Protein AF-A0A7J4TFA7-F1 (afdb_monomer_lite)

pLDDT: mean 87.46, std 11.94, range [43.06, 97.81]

Radius of gyration: 15.33 Å; chains: 1; bounding box: 40×27×40 Å

Sequence (116 aa):
MVLRQLTKEESKVRIKELVDEYTTKIKDREHSLDERNTERFIERILQILNWDIDNFDQVLRRDSVKVEDRTKIPDYVLYINGEKKVVVEAKAFSESLDNPKYIKQALEYGYYKQVR

Structure (mmCIF, N/CA/C/O backbone):
data_AF-A0A7J4TFA7-F1
#
_entry.id   AF-A0A7J4TFA7-F1
#
loop_
_atom_site.group_PDB
_atom_site.id
_atom_site.type_symbol
_atom_site.label_atom_id
_atom_site.label_alt_id
_atom_site.label_comp_id
_atom_site.label_asym_id
_atom_site.label_entity_id
_atom_site.label_seq_id
_atom_site.pdbx_PDB_ins_code
_atom_site.Cartn_x
_atom_site.Cartn_y
_atom_site.Cartn_z
_atom_site.occupancy
_atom_site.B_iso_or_equiv
_atom_site.auth_seq_id
_atom_site.auth_comp_id
_atom_site.auth_asym_id
_atom_site.auth_atom_id
_atom_site.pdbx_PDB_model_num
ATOM 1 N N . MET A 1 1 ?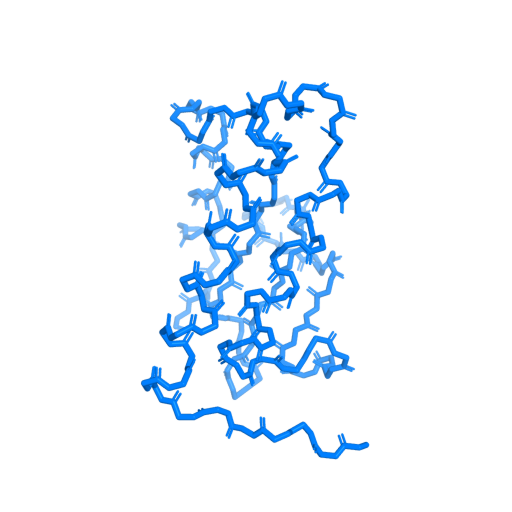 -14.169 -15.913 -8.323 1.00 43.06 1 MET A N 1
ATOM 2 C CA . MET A 1 1 ? -15.222 -15.170 -7.594 1.00 43.06 1 MET A CA 1
ATOM 3 C C . MET A 1 1 ? -15.144 -13.739 -8.091 1.00 43.06 1 MET A C 1
ATOM 5 O O . MET A 1 1 ? -14.061 -13.183 -8.023 1.00 43.06 1 MET A O 1
ATOM 9 N N . VAL A 1 2 ? -16.197 -13.176 -8.688 1.00 50.88 2 VAL A N 1
ATOM 10 C CA . VAL A 1 2 ? -16.140 -11.781 -9.160 1.00 50.88 2 VAL A CA 1
ATOM 11 C C . VAL A 1 2 ? -16.222 -10.883 -7.928 1.00 50.88 2 VAL A C 1
ATOM 13 O O . VAL A 1 2 ? -17.245 -10.885 -7.242 1.00 50.88 2 VAL A O 1
ATOM 16 N N . LEU A 1 3 ? -15.136 -10.180 -7.601 1.00 60.47 3 LEU A N 1
ATOM 17 C CA . LEU A 1 3 ? -15.141 -9.179 -6.536 1.00 60.47 3 LEU A CA 1
ATOM 18 C C . LEU A 1 3 ? -16.173 -8.104 -6.891 1.00 60.47 3 LEU A C 1
ATOM 20 O O . LEU A 1 3 ? -16.156 -7.551 -7.993 1.00 60.47 3 LEU A O 1
ATOM 24 N N . ARG A 1 4 ? -17.104 -7.828 -5.970 1.00 79.94 4 ARG A N 1
ATOM 25 C CA . ARG A 1 4 ? -18.054 -6.724 -6.127 1.00 79.94 4 ARG A CA 1
ATOM 26 C C . ARG A 1 4 ? -17.255 -5.428 -6.222 1.00 79.94 4 ARG A C 1
ATOM 28 O O . ARG A 1 4 ? -16.604 -5.041 -5.259 1.00 79.94 4 ARG A O 1
ATOM 35 N N . GLN A 1 5 ? -17.363 -4.760 -7.361 1.00 84.88 5 GLN A N 1
ATOM 36 C CA . GLN A 1 5 ? -16.779 -3.443 -7.574 1.00 84.88 5 GLN A CA 1
ATOM 37 C C . GLN A 1 5 ? -17.498 -2.421 -6.685 1.00 84.88 5 GLN A C 1
ATOM 39 O O . GLN A 1 5 ? -18.724 -2.291 -6.743 1.00 84.88 5 GLN A O 1
ATOM 44 N N . LEU A 1 6 ? -16.740 -1.732 -5.836 1.00 90.81 6 LEU A N 1
ATOM 45 C CA . LEU A 1 6 ? -17.236 -0.642 -5.006 1.00 90.81 6 LEU A CA 1
ATOM 46 C C . LEU A 1 6 ? -17.382 0.628 -5.841 1.00 90.81 6 LEU A C 1
ATOM 48 O O . LEU A 1 6 ? -16.552 0.936 -6.699 1.00 90.81 6 LEU A O 1
ATOM 52 N N . THR A 1 7 ? -18.426 1.399 -5.563 1.00 95.62 7 THR A N 1
ATOM 53 C CA . THR A 1 7 ? -18.517 2.773 -6.061 1.00 95.62 7 THR A CA 1
ATOM 54 C C . THR A 1 7 ? -17.503 3.668 -5.350 1.00 95.62 7 THR A C 1
ATOM 56 O O . THR A 1 7 ? -17.060 3.373 -4.243 1.00 95.62 7 THR A O 1
ATOM 59 N N . LYS A 1 8 ? -17.187 4.826 -5.939 1.00 94.38 8 LYS A N 1
ATOM 60 C CA . LYS A 1 8 ? -16.288 5.819 -5.326 1.00 94.38 8 LYS A CA 1
ATOM 61 C C . LYS A 1 8 ? -16.697 6.195 -3.896 1.00 94.38 8 LYS A C 1
ATOM 63 O O . LYS A 1 8 ? -15.833 6.332 -3.034 1.00 94.38 8 LYS A O 1
ATOM 68 N N . GLU A 1 9 ? -17.991 6.383 -3.647 1.00 96.94 9 GLU A N 1
ATOM 69 C CA . GLU A 1 9 ? -18.482 6.760 -2.318 1.00 96.94 9 GLU A CA 1
ATOM 70 C C . GLU A 1 9 ? -18.378 5.596 -1.326 1.00 96.94 9 GLU A C 1
ATOM 72 O O . GLU A 1 9 ? -17.953 5.801 -0.192 1.00 96.94 9 GLU A O 1
ATOM 77 N N . GLU A 1 10 ? -18.642 4.363 -1.762 1.00 96.25 10 GLU A N 1
ATOM 78 C CA . GLU A 1 10 ? -18.400 3.177 -0.934 1.00 96.25 10 GLU A CA 1
ATOM 79 C C . GLU A 1 10 ? -16.907 2.996 -0.628 1.00 96.25 10 GLU A C 1
ATOM 81 O O . GLU A 1 10 ? -16.550 2.768 0.527 1.00 96.25 10 GLU A O 1
ATOM 86 N N . SER A 1 11 ? -16.021 3.166 -1.616 1.00 95.94 11 SER A N 1
ATOM 87 C CA . SER A 1 11 ? -14.571 3.093 -1.408 1.00 95.94 11 SER A CA 1
ATOM 88 C C . SER A 1 11 ? -14.094 4.133 -0.397 1.00 95.94 11 SER 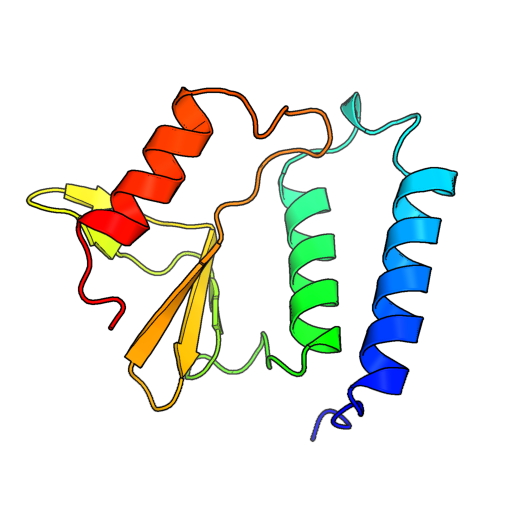A C 1
ATOM 90 O O . SER A 1 11 ? -13.305 3.802 0.483 1.00 95.94 11 SER A O 1
ATOM 92 N N . LYS A 1 12 ? -14.604 5.373 -0.447 1.00 96.75 12 LYS A N 1
ATOM 93 C CA . LYS A 1 12 ? -14.280 6.401 0.559 1.00 96.75 12 LYS A CA 1
ATOM 94 C C . LYS A 1 12 ? -14.685 5.978 1.969 1.00 96.75 12 LYS A C 1
ATOM 96 O O . LYS A 1 12 ? -13.902 6.167 2.897 1.00 96.75 12 LYS A O 1
ATOM 101 N N . VAL A 1 13 ? -15.881 5.405 2.133 1.00 97.81 13 VAL A N 1
ATOM 102 C CA . VAL A 1 13 ? -16.349 4.905 3.437 1.00 97.81 13 VAL A CA 1
ATOM 103 C C . VAL A 1 13 ? -15.424 3.799 3.944 1.00 97.81 13 VAL A C 1
ATOM 105 O O . VAL A 1 13 ? -14.953 3.872 5.075 1.00 97.81 13 VAL A O 1
ATOM 108 N N . ARG A 1 14 ? -15.078 2.826 3.096 1.00 96.81 14 ARG A N 1
ATOM 109 C CA . ARG A 1 14 ? -14.180 1.721 3.465 1.00 96.81 14 ARG A CA 1
ATOM 110 C C . ARG A 1 14 ? -12.750 2.169 3.766 1.00 96.81 14 ARG A C 1
ATOM 112 O O . ARG A 1 14 ? -12.126 1.642 4.680 1.00 96.81 14 ARG A O 1
ATOM 119 N N . ILE A 1 15 ? -12.230 3.155 3.034 1.00 96.12 15 ILE A N 1
ATOM 120 C CA . ILE A 1 15 ? -10.925 3.761 3.337 1.00 96.12 15 ILE A CA 1
ATOM 121 C C . ILE A 1 15 ? -10.976 4.444 4.703 1.00 96.12 15 ILE A C 1
ATOM 123 O O . ILE A 1 15 ? -10.048 4.281 5.490 1.00 96.12 15 ILE A O 1
ATOM 127 N N . LYS A 1 16 ? -12.060 5.165 5.014 1.00 97.38 16 LYS A N 1
ATOM 128 C CA . LYS A 1 16 ? -12.231 5.782 6.331 1.00 97.38 16 LYS A CA 1
ATOM 129 C C . LYS A 1 16 ? -12.222 4.734 7.448 1.00 97.38 16 LYS A C 1
ATOM 131 O O . LYS A 1 16 ? -11.487 4.910 8.408 1.00 97.38 16 LYS A O 1
ATOM 136 N N . GLU A 1 17 ? -12.943 3.622 7.287 1.00 96.94 17 GLU A N 1
ATOM 137 C CA . GLU A 1 17 ? -12.915 2.502 8.246 1.00 96.94 17 GLU A CA 1
ATOM 138 C C . GLU A 1 17 ? -11.489 1.970 8.473 1.00 96.94 17 GLU A C 1
ATOM 140 O O . GLU A 1 17 ? -11.110 1.656 9.600 1.00 96.94 17 GLU A O 1
ATOM 145 N N . LEU A 1 18 ? -10.682 1.891 7.411 1.00 96.12 18 LEU A N 1
ATOM 146 C CA . LEU A 1 18 ? -9.299 1.427 7.488 1.00 96.12 18 LEU A CA 1
ATOM 147 C C . LEU A 1 18 ? -8.382 2.435 8.207 1.00 96.12 18 LEU A C 1
ATOM 149 O O . LEU A 1 18 ? -7.522 2.040 8.994 1.00 96.12 18 LEU A O 1
ATOM 153 N N . VAL A 1 19 ? -8.587 3.736 7.981 1.00 95.94 19 VAL A N 1
ATOM 154 C CA . VAL A 1 19 ? -7.900 4.811 8.720 1.00 95.94 19 VAL A CA 1
ATOM 155 C C . VAL A 1 19 ? -8.293 4.791 10.200 1.00 95.94 19 VAL A C 1
ATOM 157 O O . VAL A 1 19 ? -7.429 4.901 11.073 1.00 95.94 19 VAL A O 1
ATOM 160 N N . ASP A 1 20 ? -9.576 4.597 10.499 1.00 97.44 20 ASP A N 1
ATOM 161 C CA . ASP A 1 20 ? -10.083 4.487 11.868 1.00 97.44 20 ASP A CA 1
ATOM 162 C C . ASP A 1 20 ? -9.483 3.251 12.570 1.00 97.44 20 ASP A C 1
ATOM 164 O O . ASP A 1 20 ? -9.051 3.330 13.720 1.00 97.44 20 ASP A O 1
ATOM 168 N N . GLU A 1 21 ? -9.359 2.116 11.875 1.00 95.06 21 GLU A N 1
ATOM 169 C CA . GLU A 1 21 ? -8.670 0.926 12.389 1.00 95.06 21 GLU A CA 1
ATOM 170 C C . GLU A 1 21 ? -7.202 1.212 12.722 1.00 95.06 21 GLU A C 1
ATOM 172 O O . GLU A 1 21 ? -6.739 0.844 13.806 1.00 95.06 21 GLU A O 1
ATOM 177 N N . TYR A 1 22 ? -6.477 1.892 11.828 1.00 95.25 22 TYR A N 1
ATOM 178 C CA . TYR A 1 22 ? -5.083 2.248 12.084 1.00 95.25 22 TYR A CA 1
ATOM 179 C C . TYR A 1 22 ? -4.957 3.148 13.319 1.00 95.25 22 TYR A C 1
ATOM 181 O O . TYR A 1 22 ? -4.220 2.831 14.255 1.00 95.25 22 TYR A O 1
ATOM 189 N N . THR A 1 23 ? -5.718 4.243 13.350 1.00 96.12 23 THR A N 1
ATOM 190 C CA . THR A 1 23 ? -5.631 5.250 14.417 1.00 96.12 23 THR A CA 1
ATOM 191 C C . THR A 1 23 ? -6.026 4.711 15.788 1.00 96.12 23 THR A C 1
ATOM 193 O O . THR A 1 23 ? -5.436 5.132 16.778 1.00 96.12 23 THR A O 1
ATOM 196 N N . THR A 1 24 ? -6.981 3.779 15.858 1.00 96.31 24 THR A N 1
ATOM 197 C CA . THR A 1 24 ? -7.513 3.270 17.134 1.00 96.31 24 THR A CA 1
ATOM 198 C C . THR A 1 24 ? -6.865 1.977 17.623 1.00 96.31 24 THR A C 1
ATOM 200 O O . THR A 1 24 ? -6.898 1.712 18.822 1.00 96.31 24 THR A O 1
ATOM 203 N N . LYS A 1 25 ? -6.307 1.143 16.732 1.00 93.75 25 LYS A N 1
ATOM 204 C CA . LYS A 1 25 ? -5.803 -0.199 17.098 1.00 93.75 25 LYS A CA 1
ATOM 205 C C . LYS A 1 25 ? -4.329 -0.429 16.789 1.00 93.75 25 LYS A C 1
ATOM 207 O O . LYS A 1 25 ? -3.733 -1.337 17.368 1.00 93.75 25 LYS A O 1
ATOM 212 N N . ILE A 1 26 ? -3.763 0.318 15.843 1.00 93.88 26 ILE A N 1
ATOM 213 C CA . ILE A 1 26 ? -2.409 0.067 15.336 1.00 93.88 26 ILE A CA 1
ATOM 214 C C . ILE A 1 26 ? -1.424 1.108 15.840 1.00 93.88 26 ILE A C 1
ATOM 216 O O . ILE A 1 26 ? -0.348 0.721 16.287 1.00 93.88 26 ILE A O 1
ATOM 220 N N . LYS A 1 27 ? -1.795 2.390 15.798 1.00 93.62 27 LYS A N 1
ATOM 221 C CA . LYS A 1 27 ? -0.899 3.521 16.062 1.00 93.62 27 LYS A CA 1
ATOM 222 C C . LYS A 1 27 ? -0.071 3.356 17.343 1.00 93.62 27 LYS A C 1
ATOM 224 O O . LYS A 1 27 ? 1.147 3.456 17.296 1.00 93.62 27 LYS A O 1
ATOM 229 N N . ASP A 1 28 ? -0.700 2.988 18.458 1.00 95.06 28 ASP A N 1
ATOM 230 C CA . ASP A 1 28 ? -0.009 2.862 19.754 1.00 95.06 28 ASP A CA 1
ATOM 231 C C . ASP A 1 28 ? 0.974 1.681 19.835 1.00 95.06 28 ASP A C 1
ATOM 233 O O . ASP A 1 28 ? 1.794 1.604 20.749 1.00 95.06 28 ASP A O 1
ATOM 237 N N . ARG A 1 29 ? 0.902 0.738 18.890 1.00 94.31 29 ARG A N 1
ATOM 238 C CA . ARG A 1 29 ? 1.751 -0.459 18.842 1.00 94.31 29 ARG A CA 1
ATOM 239 C C . ARG A 1 29 ? 2.507 -0.600 17.525 1.00 94.31 29 ARG A C 1
ATOM 241 O O . ARG A 1 29 ? 2.985 -1.691 17.220 1.00 94.31 29 ARG A O 1
ATOM 248 N N . GLU A 1 30 ? 2.615 0.460 16.735 1.00 93.81 30 GLU A N 1
ATOM 249 C CA . GLU A 1 30 ? 3.177 0.390 15.383 1.00 93.81 30 GLU A CA 1
ATOM 250 C C . GLU A 1 30 ? 4.624 -0.119 15.360 1.00 93.81 30 GLU A C 1
ATOM 252 O O . GLU A 1 30 ? 4.967 -0.916 14.497 1.00 93.81 30 GLU A O 1
ATOM 257 N N . HIS A 1 31 ? 5.427 0.211 16.379 1.00 93.62 31 HIS A N 1
ATOM 258 C CA . HIS A 1 31 ? 6.794 -0.301 16.551 1.00 93.62 31 HIS A CA 1
ATOM 259 C C . HIS A 1 31 ? 6.881 -1.822 16.771 1.00 93.62 31 HIS A C 1
ATOM 261 O O . HIS A 1 31 ? 7.954 -2.404 16.637 1.00 93.62 31 HIS A O 1
ATOM 267 N N . SER A 1 32 ? 5.773 -2.469 17.143 1.00 92.69 32 SER A N 1
ATOM 268 C CA . SER A 1 32 ? 5.685 -3.930 17.281 1.00 92.69 32 SER A CA 1
ATOM 269 C C . SER A 1 32 ? 5.295 -4.634 15.978 1.00 92.69 32 SER A C 1
ATOM 271 O O . SER A 1 32 ? 5.259 -5.864 15.932 1.00 92.69 32 SER A O 1
ATOM 273 N N . LEU A 1 33 ? 4.966 -3.867 14.935 1.00 93.62 33 LEU A N 1
ATOM 274 C CA . LEU A 1 33 ? 4.520 -4.373 13.646 1.00 93.62 33 LEU A CA 1
ATOM 275 C C . LEU A 1 33 ? 5.626 -4.227 12.603 1.00 93.62 33 LEU A C 1
ATOM 277 O O . LEU A 1 33 ? 6.270 -3.191 12.482 1.00 93.62 33 LEU A O 1
ATOM 281 N N . ASP A 1 34 ? 5.811 -5.283 11.824 1.00 91.50 34 ASP A N 1
ATOM 282 C CA . ASP A 1 34 ? 6.749 -5.309 10.705 1.00 91.50 34 ASP A CA 1
ATOM 283 C C . ASP A 1 34 ? 6.116 -4.817 9.387 1.00 91.50 34 ASP A C 1
ATOM 285 O O . ASP A 1 34 ? 4.921 -4.525 9.293 1.00 91.50 34 ASP A O 1
ATOM 289 N N . GLU A 1 35 ? 6.935 -4.763 8.338 1.00 91.56 35 GLU A N 1
ATOM 290 C CA . GLU A 1 35 ? 6.541 -4.380 6.977 1.00 91.56 35 GLU A CA 1
ATOM 291 C C . GLU A 1 35 ? 5.421 -5.266 6.406 1.00 91.56 35 GLU A C 1
ATOM 293 O O . GLU A 1 35 ? 4.514 -4.769 5.739 1.00 91.56 35 GLU A O 1
ATOM 298 N N . ARG A 1 36 ? 5.387 -6.554 6.769 1.00 93.00 36 ARG A N 1
ATOM 299 C CA . ARG A 1 36 ? 4.339 -7.492 6.340 1.00 93.00 36 ARG A CA 1
ATOM 300 C C . ARG A 1 36 ? 2.960 -7.114 6.886 1.00 93.00 36 ARG A C 1
ATOM 302 O O . ARG A 1 36 ? 1.938 -7.406 6.260 1.00 93.00 36 ARG A O 1
ATOM 309 N N . ASN A 1 37 ? 2.895 -6.480 8.056 1.00 94.69 37 ASN A N 1
ATOM 310 C CA . ASN A 1 37 ? 1.636 -5.938 8.564 1.00 94.69 37 ASN A CA 1
ATOM 311 C C . ASN A 1 37 ? 1.166 -4.738 7.727 1.00 94.69 37 ASN A C 1
ATOM 313 O O . ASN A 1 37 ? -0.035 -4.632 7.465 1.00 94.69 37 ASN A O 1
ATOM 317 N N . THR A 1 38 ? 2.084 -3.884 7.262 1.00 95.25 38 THR A N 1
ATOM 318 C CA . THR A 1 38 ? 1.760 -2.785 6.339 1.00 95.25 38 THR A CA 1
ATOM 319 C C . THR A 1 38 ? 1.296 -3.310 4.983 1.00 95.25 38 THR A C 1
ATOM 321 O O . THR A 1 38 ? 0.282 -2.842 4.469 1.00 95.25 38 THR A O 1
ATOM 324 N N . GLU A 1 39 ? 1.965 -4.321 4.424 1.00 95.06 39 GLU A N 1
ATOM 325 C CA . GLU A 1 39 ? 1.573 -4.970 3.163 1.00 95.06 39 GLU A CA 1
ATOM 326 C C . GLU A 1 39 ? 0.115 -5.453 3.191 1.00 95.06 39 GLU A C 1
ATOM 328 O O . GLU A 1 39 ? -0.652 -5.187 2.269 1.00 95.06 39 GLU A O 1
ATOM 333 N N . ARG A 1 40 ? -0.328 -6.070 4.296 1.00 94.38 40 ARG A N 1
ATOM 334 C CA . ARG A 1 40 ? -1.738 -6.477 4.468 1.00 94.38 40 ARG A CA 1
ATOM 335 C C . ARG A 1 40 ? -2.708 -5.295 4.431 1.00 94.38 40 ARG A C 1
ATOM 337 O O . ARG A 1 40 ? -3.838 -5.441 3.970 1.00 94.38 40 ARG A O 1
ATOM 344 N N . PHE A 1 41 ? -2.295 -4.137 4.938 1.00 94.94 41 PHE A N 1
ATOM 345 C CA . PHE A 1 41 ? -3.077 -2.904 4.853 1.00 94.94 41 PHE A CA 1
ATOM 346 C C . PHE A 1 41 ? -3.123 -2.375 3.422 1.00 94.94 41 PHE A C 1
ATOM 348 O O . PHE A 1 41 ? -4.200 -2.032 2.940 1.00 94.94 41 PHE A O 1
ATOM 355 N N . ILE A 1 42 ? -1.983 -2.372 2.728 1.00 95.44 42 ILE A N 1
ATOM 356 C CA . ILE A 1 42 ? -1.886 -1.986 1.317 1.00 95.44 42 ILE A CA 1
ATOM 357 C C . ILE A 1 42 ? -2.804 -2.869 0.469 1.00 95.44 42 ILE A C 1
ATOM 359 O O . ILE A 1 42 ? -3.605 -2.338 -0.291 1.00 95.44 42 ILE A O 1
ATOM 363 N N . GLU A 1 43 ? -2.784 -4.189 0.646 1.00 95.69 43 GLU A N 1
ATOM 364 C CA . GLU A 1 43 ? -3.666 -5.106 -0.090 1.00 95.69 43 GLU A CA 1
ATOM 365 C C . GLU A 1 43 ? -5.150 -4.798 0.131 1.00 95.69 43 GLU A C 1
ATOM 367 O O . GLU A 1 43 ? -5.922 -4.777 -0.828 1.00 95.69 43 GLU A O 1
ATOM 372 N N . ARG A 1 44 ? -5.549 -4.469 1.367 1.00 95.81 44 ARG A N 1
ATOM 373 C CA . ARG A 1 44 ? -6.921 -4.025 1.662 1.00 95.81 44 ARG A CA 1
ATOM 374 C C . ARG A 1 44 ? -7.249 -2.706 0.963 1.00 95.81 44 ARG A C 1
ATOM 376 O O . ARG A 1 44 ? -8.344 -2.580 0.422 1.00 95.81 44 ARG A O 1
ATOM 383 N N . ILE A 1 45 ? -6.326 -1.740 0.934 1.00 95.88 45 ILE A N 1
ATOM 384 C CA . ILE A 1 45 ? -6.499 -0.481 0.185 1.00 95.88 45 ILE A CA 1
ATOM 385 C C . ILE A 1 45 ? -6.694 -0.781 -1.302 1.00 95.88 45 ILE A C 1
ATOM 387 O O . ILE A 1 45 ? -7.642 -0.278 -1.900 1.00 95.88 45 ILE A O 1
ATOM 391 N N . LEU A 1 46 ? -5.835 -1.619 -1.884 1.00 95.38 46 LEU A N 1
ATOM 392 C CA . LEU A 1 46 ? -5.902 -2.010 -3.290 1.00 95.38 46 LEU A CA 1
ATOM 393 C C . LEU A 1 46 ? -7.265 -2.629 -3.621 1.00 95.38 46 LEU A C 1
ATOM 395 O O . LEU A 1 46 ? -7.943 -2.152 -4.528 1.00 95.38 46 LEU A O 1
ATOM 399 N N . GLN A 1 47 ? -7.721 -3.594 -2.824 1.00 95.06 47 GLN A N 1
ATOM 400 C CA . GLN A 1 47 ? -9.039 -4.214 -2.987 1.00 95.06 47 GLN A CA 1
ATOM 401 C C . GLN A 1 47 ? -10.192 -3.207 -2.859 1.00 95.06 47 GLN A C 1
ATOM 403 O O . GLN A 1 47 ? -11.134 -3.250 -3.647 1.00 95.06 47 GLN A O 1
ATOM 408 N N . ILE A 1 48 ? -10.129 -2.273 -1.900 1.00 95.88 48 ILE A N 1
ATOM 409 C CA . ILE A 1 48 ? -11.143 -1.215 -1.731 1.00 95.88 48 ILE A CA 1
ATOM 410 C C . ILE A 1 48 ? -11.174 -0.267 -2.941 1.00 95.88 48 ILE A C 1
ATOM 412 O O . ILE A 1 48 ? -12.232 0.249 -3.312 1.00 95.88 48 ILE A O 1
ATOM 416 N N . LEU A 1 49 ? -10.017 -0.041 -3.560 1.00 94.00 49 LEU A N 1
ATOM 417 C CA . LEU A 1 49 ? -9.861 0.701 -4.809 1.00 94.00 49 LEU A CA 1
ATOM 418 C C . LEU A 1 49 ? -10.141 -0.160 -6.052 1.00 94.00 49 LEU A C 1
ATOM 420 O O . LEU A 1 49 ? -9.863 0.282 -7.165 1.00 94.00 49 LEU A O 1
ATOM 424 N N . ASN A 1 50 ? -10.721 -1.349 -5.864 1.00 93.44 50 ASN A N 1
ATOM 425 C CA . ASN A 1 50 ? -11.112 -2.303 -6.896 1.00 93.44 50 ASN A CA 1
ATOM 426 C C . ASN A 1 50 ? -9.969 -2.942 -7.701 1.00 93.44 50 ASN A C 1
ATOM 428 O O . ASN A 1 50 ? -10.216 -3.499 -8.773 1.00 93.44 50 ASN A O 1
ATOM 432 N N . TRP A 1 51 ? -8.742 -2.911 -7.185 1.00 93.62 51 TRP A N 1
ATOM 433 C CA . TRP A 1 51 ? -7.647 -3.709 -7.725 1.00 93.62 51 TRP A CA 1
ATOM 434 C C . TRP A 1 51 ? -7.793 -5.166 -7.297 1.00 93.62 51 TRP A C 1
ATOM 436 O O . TRP A 1 51 ? -7.968 -5.465 -6.112 1.00 93.62 51 TRP A O 1
ATOM 446 N N . ASP A 1 52 ? -7.680 -6.076 -8.258 1.00 92.12 52 ASP A N 1
ATOM 447 C CA . ASP A 1 52 ? -7.661 -7.506 -7.978 1.00 92.12 52 ASP A CA 1
ATOM 448 C C . ASP A 1 52 ? -6.227 -7.967 -7.679 1.00 92.12 52 ASP A C 1
ATOM 450 O O . ASP A 1 52 ? -5.406 -8.125 -8.581 1.00 92.12 52 ASP A O 1
ATOM 454 N N . ILE A 1 53 ? -5.922 -8.161 -6.392 1.00 92.69 53 ILE A N 1
ATOM 455 C CA . ILE A 1 53 ? -4.589 -8.564 -5.914 1.00 92.69 53 ILE A CA 1
ATOM 456 C C . ILE A 1 53 ? -4.201 -9.999 -6.303 1.00 92.69 53 ILE A C 1
ATOM 458 O O . ILE A 1 53 ? -3.026 -10.355 -6.195 1.00 92.69 53 ILE A O 1
ATOM 462 N N . ASP A 1 54 ? -5.174 -10.815 -6.716 1.00 91.69 54 ASP A N 1
ATOM 463 C CA . ASP A 1 54 ? -4.956 -12.189 -7.176 1.00 91.69 54 ASP A CA 1
ATOM 464 C C . ASP A 1 54 ? -4.912 -12.270 -8.714 1.00 91.69 54 ASP A C 1
ATOM 466 O O . ASP A 1 54 ? -4.600 -13.321 -9.279 1.00 91.69 54 ASP A O 1
ATOM 470 N N . ASN A 1 55 ? -5.174 -11.153 -9.403 1.00 91.81 55 ASN A N 1
ATOM 471 C CA . ASN A 1 55 ? -5.031 -11.036 -10.845 1.00 91.81 55 ASN A CA 1
ATOM 472 C C . ASN A 1 55 ? -3.630 -10.531 -11.211 1.00 91.81 55 ASN A C 1
ATOM 474 O O . ASN A 1 55 ? -3.338 -9.337 -11.127 1.00 91.81 55 ASN A O 1
ATOM 478 N N . PHE A 1 56 ? -2.789 -11.442 -11.702 1.00 88.44 56 PHE A N 1
ATOM 479 C CA . PHE A 1 56 ? -1.419 -11.146 -12.129 1.00 88.44 56 PHE A CA 1
ATOM 480 C C . PHE A 1 56 ? -1.325 -10.141 -13.293 1.00 88.44 56 PHE A C 1
ATOM 482 O O . PHE A 1 56 ? -0.284 -9.508 -13.457 1.00 88.44 56 PHE A O 1
ATOM 489 N N . ASP A 1 57 ? -2.402 -9.937 -14.058 1.00 89.44 57 ASP A N 1
ATOM 490 C CA . ASP A 1 57 ? -2.458 -8.919 -15.116 1.00 89.44 57 ASP A CA 1
ATOM 491 C C . ASP A 1 57 ? -2.773 -7.512 -14.573 1.00 89.44 57 ASP A C 1
ATOM 493 O O . ASP A 1 57 ? -2.673 -6.532 -15.312 1.00 89.44 57 ASP A O 1
ATOM 497 N N . GLN A 1 58 ? -3.169 -7.396 -13.297 1.00 90.81 58 GLN A N 1
ATOM 498 C CA . GLN A 1 58 ? -3.455 -6.124 -12.621 1.00 90.81 58 GLN A CA 1
ATOM 499 C C . GLN A 1 58 ? -2.455 -5.807 -11.512 1.00 90.81 58 GLN A C 1
ATOM 501 O O . GLN A 1 58 ? -2.028 -4.661 -11.399 1.00 90.81 58 GLN A O 1
ATOM 506 N N . VAL A 1 59 ? -2.088 -6.784 -10.684 1.00 92.69 59 VAL A N 1
ATOM 507 C CA . VAL A 1 59 ? -1.211 -6.583 -9.527 1.00 92.69 59 VAL A CA 1
ATOM 508 C C . VAL A 1 59 ? -0.187 -7.707 -9.466 1.00 92.69 59 VAL A C 1
ATOM 510 O O . VAL A 1 59 ? -0.529 -8.880 -9.334 1.00 92.69 59 VAL A O 1
ATOM 513 N N . LEU A 1 60 ? 1.094 -7.346 -9.490 1.00 91.94 60 LEU A N 1
ATOM 514 C CA . LEU A 1 60 ? 2.184 -8.278 -9.225 1.00 91.94 60 LEU A CA 1
ATOM 515 C C . LEU A 1 60 ? 2.894 -7.921 -7.928 1.00 91.94 60 LEU A C 1
ATOM 517 O O . LEU A 1 60 ? 3.388 -6.806 -7.768 1.00 91.94 60 LEU A O 1
ATOM 521 N N . ARG A 1 61 ? 3.000 -8.902 -7.031 1.00 92.62 61 ARG A N 1
ATOM 522 C CA . ARG A 1 61 ? 3.845 -8.821 -5.836 1.00 92.62 61 ARG A CA 1
ATOM 523 C C . ARG A 1 61 ? 5.298 -9.085 -6.221 1.00 92.62 61 ARG A C 1
ATOM 525 O O . ARG A 1 61 ? 5.572 -10.109 -6.847 1.00 92.62 61 ARG A O 1
ATOM 532 N N . ARG A 1 62 ? 6.228 -8.228 -5.794 1.00 87.31 62 ARG A N 1
ATOM 533 C CA . ARG A 1 62 ? 7.680 -8.422 -5.981 1.00 87.31 62 ARG A CA 1
ATOM 534 C C . ARG A 1 62 ? 8.094 -8.668 -7.435 1.00 87.31 62 ARG A C 1
ATOM 536 O O . ARG A 1 62 ? 8.972 -9.485 -7.711 1.00 87.31 62 ARG A O 1
ATOM 543 N N . ASP A 1 63 ? 7.469 -7.959 -8.373 1.00 82.69 63 ASP A N 1
ATOM 544 C CA . ASP A 1 63 ? 7.878 -8.008 -9.777 1.00 82.69 63 ASP A CA 1
ATOM 545 C C . ASP A 1 63 ? 9.129 -7.164 -10.017 1.00 82.69 63 ASP A C 1
ATOM 547 O O . ASP A 1 63 ? 9.286 -6.065 -9.492 1.00 82.69 63 ASP A O 1
ATOM 551 N N . SER A 1 64 ? 10.028 -7.674 -10.852 1.00 80.56 64 SER A N 1
ATOM 552 C CA . SER A 1 64 ? 11.286 -7.010 -11.142 1.00 80.56 64 SER A CA 1
ATOM 553 C C . SER A 1 64 ? 11.103 -5.783 -12.043 1.00 80.56 64 SER A C 1
ATOM 555 O O . SER A 1 64 ? 10.368 -5.736 -13.042 1.00 80.56 64 SER A O 1
ATOM 557 N N . VAL A 1 65 ? 11.831 -4.734 -11.692 1.00 78.38 65 VAL A N 1
ATOM 558 C CA . VAL A 1 65 ? 11.785 -3.428 -12.317 1.00 78.38 65 VAL A CA 1
ATOM 559 C C . VAL A 1 65 ? 13.218 -3.007 -12.643 1.00 78.38 65 VAL A C 1
ATOM 561 O O . VAL A 1 65 ? 13.988 -2.636 -11.767 1.00 78.38 65 VAL A O 1
ATOM 564 N N . LYS A 1 66 ? 13.594 -3.077 -13.928 1.00 77.81 66 LYS A N 1
ATOM 565 C CA . LYS A 1 66 ? 14.839 -2.484 -14.444 1.00 77.81 66 LYS A CA 1
ATOM 566 C C . LYS A 1 66 ? 14.845 -0.960 -14.287 1.00 77.81 66 LYS A C 1
ATOM 568 O O . LYS A 1 66 ? 14.017 -0.289 -14.890 1.00 77.81 66 LYS A O 1
ATOM 573 N N . VAL A 1 67 ? 15.769 -0.441 -13.499 1.00 74.12 67 VAL A N 1
ATOM 574 C CA . VAL A 1 67 ? 16.032 0.983 -13.290 1.00 74.12 67 VAL A CA 1
ATOM 575 C C . VAL A 1 67 ? 17.477 1.212 -13.719 1.00 74.12 67 VAL A C 1
ATOM 577 O O . VAL A 1 67 ? 18.391 0.733 -13.048 1.00 74.12 67 VAL A O 1
ATOM 580 N N . GLU A 1 68 ? 17.670 1.886 -14.856 1.00 75.31 68 GLU A N 1
ATOM 581 C CA . GLU A 1 68 ? 18.974 1.981 -15.537 1.00 75.31 68 GLU A CA 1
ATOM 582 C C . GLU A 1 68 ? 19.584 0.576 -15.760 1.00 75.31 68 GLU A C 1
ATOM 584 O O . GLU A 1 68 ? 18.916 -0.312 -16.295 1.00 75.31 68 GLU A O 1
ATOM 589 N N . ASP A 1 69 ? 20.816 0.353 -15.291 1.00 77.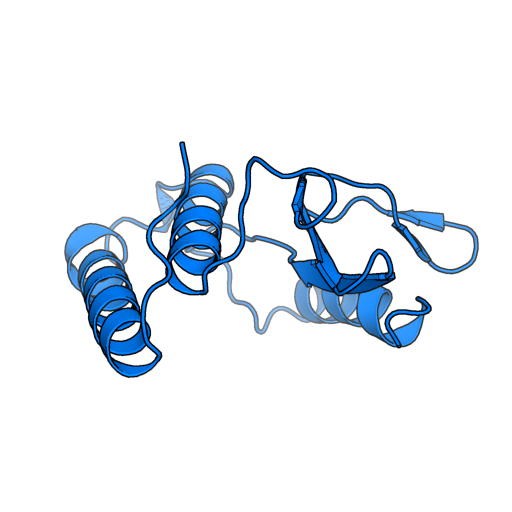88 69 ASP A N 1
ATOM 590 C CA . ASP A 1 69 ? 21.545 -0.918 -15.372 1.00 77.88 69 ASP A CA 1
ATOM 591 C C . ASP A 1 69 ? 21.263 -1.865 -14.193 1.00 77.88 69 ASP A C 1
ATOM 593 O O . ASP A 1 69 ? 21.865 -2.935 -14.077 1.00 77.88 69 ASP A O 1
ATOM 597 N N . ARG A 1 70 ? 20.356 -1.492 -13.279 1.00 78.88 70 ARG A N 1
ATOM 598 C CA . ARG A 1 70 ? 20.066 -2.258 -12.060 1.00 78.88 70 ARG A CA 1
ATOM 599 C C . ARG A 1 70 ? 18.664 -2.847 -12.090 1.00 78.88 70 ARG A C 1
ATOM 601 O O . ARG A 1 70 ? 17.700 -2.217 -12.511 1.00 78.88 70 ARG A O 1
ATOM 608 N N . THR A 1 71 ? 18.533 -4.070 -11.587 1.00 82.19 71 THR A N 1
ATOM 609 C CA . THR A 1 71 ? 17.222 -4.678 -11.336 1.00 82.19 71 THR A CA 1
ATOM 610 C C . THR A 1 71 ? 16.818 -4.395 -9.898 1.00 82.19 71 THR A C 1
ATOM 612 O O . THR A 1 71 ? 17.576 -4.685 -8.974 1.00 82.19 71 THR A O 1
ATOM 615 N N . LYS A 1 72 ? 15.631 -3.823 -9.715 1.00 84.56 72 LYS A N 1
ATOM 616 C CA . LYS A 1 72 ? 15.008 -3.586 -8.411 1.00 84.56 72 LYS A CA 1
ATOM 617 C C . LYS A 1 72 ? 13.712 -4.366 -8.293 1.00 84.56 72 LYS A C 1
ATOM 619 O O . LYS A 1 72 ? 13.156 -4.776 -9.307 1.00 84.56 72 LYS A O 1
ATOM 624 N N . ILE A 1 73 ? 13.253 -4.585 -7.071 1.00 87.69 73 ILE A N 1
ATOM 625 C CA . ILE A 1 73 ? 12.075 -5.403 -6.786 1.00 87.69 73 ILE A CA 1
ATOM 626 C C . ILE A 1 73 ? 11.217 -4.622 -5.785 1.00 87.69 73 ILE A C 1
ATOM 628 O O . ILE A 1 73 ? 11.479 -4.727 -4.591 1.00 87.69 73 ILE A O 1
ATOM 632 N N . PRO A 1 74 ? 10.272 -3.788 -6.251 1.00 89.88 74 PRO A N 1
ATOM 633 C CA . PRO A 1 74 ? 9.280 -3.172 -5.375 1.00 89.88 74 PRO A CA 1
ATOM 634 C C . PRO A 1 74 ? 8.284 -4.201 -4.843 1.00 89.88 74 PRO A C 1
ATOM 636 O O . PRO A 1 74 ? 8.106 -5.262 -5.443 1.00 89.88 74 PRO A O 1
ATOM 639 N N . ASP A 1 75 ? 7.566 -3.857 -3.778 1.00 92.50 75 ASP A N 1
ATOM 640 C CA . ASP A 1 75 ? 6.603 -4.767 -3.147 1.00 92.50 75 ASP A CA 1
ATOM 641 C C . ASP A 1 75 ? 5.398 -5.050 -4.042 1.00 92.50 75 ASP A C 1
ATOM 643 O O . ASP A 1 75 ? 5.005 -6.211 -4.183 1.00 92.50 75 ASP A O 1
ATOM 647 N N . TYR A 1 76 ? 4.870 -4.026 -4.725 1.00 93.31 76 TYR A N 1
ATOM 648 C CA . TYR A 1 76 ? 3.802 -4.193 -5.713 1.00 93.31 76 TYR A CA 1
ATOM 649 C C . TYR A 1 76 ? 4.054 -3.394 -6.993 1.00 93.31 76 TYR A C 1
ATOM 651 O O . TYR A 1 76 ? 4.532 -2.257 -6.973 1.00 93.31 76 TYR A O 1
ATOM 659 N N . VAL A 1 77 ? 3.650 -3.977 -8.119 1.00 91.75 77 VAL A N 1
ATOM 660 C CA . VAL A 1 77 ? 3.556 -3.312 -9.421 1.00 91.75 77 VAL A CA 1
ATOM 661 C C . VAL A 1 77 ? 2.131 -3.462 -9.932 1.00 91.75 77 VAL A C 1
ATOM 663 O O . VAL A 1 77 ? 1.629 -4.576 -10.064 1.00 91.75 77 VAL A O 1
ATOM 666 N N . LEU A 1 78 ? 1.487 -2.334 -10.208 1.00 91.94 78 LEU A N 1
ATOM 667 C CA . LEU A 1 78 ? 0.113 -2.262 -10.681 1.00 91.94 78 LEU A CA 1
ATOM 668 C C . LEU A 1 78 ? 0.097 -1.954 -12.175 1.00 91.94 78 LEU A C 1
ATOM 670 O O . LEU A 1 78 ? 0.835 -1.086 -12.661 1.00 91.94 78 LEU A O 1
ATOM 674 N N . TYR A 1 79 ? -0.792 -2.636 -12.879 1.00 90.38 79 TYR A N 1
ATOM 675 C CA . TYR A 1 79 ? -0.914 -2.612 -14.324 1.00 90.38 79 TYR A CA 1
ATOM 676 C C . TYR A 1 79 ? -2.278 -2.082 -14.752 1.00 90.38 79 TYR A C 1
ATOM 678 O O . TYR A 1 79 ? -3.313 -2.503 -14.245 1.00 90.38 79 TYR A O 1
ATOM 686 N N . ILE A 1 80 ? -2.296 -1.189 -15.737 1.00 87.88 80 ILE A N 1
ATOM 687 C CA . ILE A 1 80 ? -3.531 -0.770 -16.410 1.00 87.88 80 ILE A CA 1
ATOM 688 C C . ILE A 1 80 ? -3.362 -1.101 -17.883 1.00 87.88 80 ILE A C 1
ATOM 690 O O . ILE A 1 80 ? -2.416 -0.634 -18.514 1.00 87.88 80 ILE A O 1
ATOM 694 N N . ASN A 1 81 ? -4.273 -1.913 -18.423 1.00 87.06 81 ASN A N 1
ATOM 695 C CA . ASN A 1 81 ? -4.235 -2.388 -19.810 1.00 87.06 81 ASN A CA 1
ATOM 696 C C . ASN A 1 81 ? -2.904 -3.073 -20.183 1.00 87.06 81 ASN A C 1
ATOM 698 O O . ASN A 1 81 ? -2.385 -2.873 -21.277 1.00 87.06 81 ASN A O 1
ATOM 702 N N . GLY A 1 82 ? -2.331 -3.857 -19.261 1.00 83.81 82 GLY A N 1
ATOM 703 C CA . GLY A 1 82 ? -1.070 -4.579 -19.477 1.00 83.81 82 GLY A CA 1
ATOM 704 C C . GLY A 1 82 ? 0.197 -3.724 -19.361 1.00 83.81 82 GLY A C 1
ATOM 705 O O . GLY A 1 82 ? 1.302 -4.250 -19.476 1.00 83.81 82 GLY A O 1
ATOM 706 N N . GLU A 1 83 ? 0.074 -2.425 -19.079 1.00 85.06 83 GLU A N 1
ATOM 707 C CA . GLU A 1 83 ? 1.215 -1.532 -18.869 1.00 85.06 83 GLU A CA 1
ATOM 708 C C . GLU A 1 83 ? 1.421 -1.221 -17.387 1.00 85.06 83 GLU A C 1
ATOM 710 O O . GLU A 1 83 ? 0.466 -0.923 -16.670 1.00 85.06 83 GLU A O 1
ATOM 715 N N . LYS A 1 84 ? 2.680 -1.228 -16.933 1.00 85.00 84 LYS A N 1
ATOM 716 C CA . LYS A 1 84 ? 3.063 -0.840 -15.565 1.00 85.00 84 LYS A CA 1
ATOM 717 C C . LYS A 1 84 ? 2.716 0.633 -15.335 1.00 85.00 84 LYS A C 1
ATOM 719 O O . LYS A 1 84 ? 3.324 1.489 -15.971 1.00 85.00 84 LYS A O 1
ATOM 724 N N . LYS A 1 85 ? 1.791 0.932 -14.418 1.00 85.06 85 LYS A N 1
ATOM 725 C CA . LYS A 1 85 ? 1.336 2.307 -14.122 1.00 85.06 85 LYS A CA 1
ATOM 726 C C . LYS A 1 85 ? 1.698 2.808 -12.731 1.00 85.06 85 LYS A C 1
ATOM 728 O O . LYS A 1 85 ? 1.858 4.008 -12.543 1.00 85.06 85 LYS A O 1
ATOM 733 N N . VAL A 1 86 ? 1.793 1.923 -11.743 1.00 88.12 86 VAL A N 1
ATOM 734 C CA . VAL A 1 86 ? 2.100 2.331 -10.367 1.00 88.12 86 VAL A CA 1
ATOM 735 C C . VAL A 1 86 ? 3.035 1.312 -9.742 1.00 88.12 86 VAL A C 1
ATOM 737 O O . VAL A 1 86 ? 2.885 0.108 -9.936 1.00 88.12 86 VAL A O 1
ATOM 740 N N . VAL A 1 87 ? 4.010 1.810 -8.994 1.00 89.56 87 VAL A N 1
ATOM 741 C CA . VAL A 1 87 ? 4.890 1.005 -8.154 1.00 89.56 87 VAL A CA 1
ATOM 742 C C . VAL A 1 87 ? 4.614 1.384 -6.707 1.00 89.56 87 VAL A C 1
ATOM 744 O O . VAL A 1 87 ? 4.537 2.572 -6.393 1.00 89.56 87 VAL A O 1
ATOM 747 N N . VAL A 1 88 ? 4.449 0.387 -5.843 1.00 91.44 88 VAL A N 1
ATOM 748 C CA . VAL A 1 88 ? 4.232 0.582 -4.408 1.00 91.44 88 VAL A CA 1
ATOM 749 C C . VAL A 1 88 ? 5.382 -0.069 -3.659 1.00 91.44 88 VAL A C 1
ATOM 751 O O . VAL A 1 88 ? 5.679 -1.244 -3.862 1.00 91.44 88 VAL A O 1
ATOM 754 N N . GLU A 1 89 ? 6.010 0.722 -2.800 1.00 91.56 89 GLU A N 1
ATOM 755 C CA . GLU A 1 89 ? 7.047 0.297 -1.870 1.00 91.56 89 GLU A CA 1
ATOM 756 C C . GLU A 1 89 ? 6.482 0.483 -0.458 1.00 91.56 89 GLU A C 1
ATOM 758 O O . GLU A 1 89 ? 6.115 1.596 -0.067 1.00 91.56 89 GLU A O 1
ATOM 763 N N . ALA A 1 90 ? 6.351 -0.612 0.276 1.00 93.06 90 ALA A N 1
ATOM 764 C CA . ALA A 1 90 ? 5.892 -0.623 1.649 1.00 93.06 90 ALA A CA 1
ATOM 765 C C . ALA A 1 90 ? 7.033 -0.218 2.587 1.00 93.06 90 ALA A C 1
ATOM 767 O O . ALA A 1 90 ? 8.212 -0.298 2.253 1.00 93.06 90 ALA A O 1
ATOM 768 N N . LYS A 1 91 ? 6.673 0.255 3.778 1.00 94.12 91 LYS A N 1
ATOM 769 C CA . LYS A 1 91 ? 7.571 0.396 4.926 1.00 94.12 91 LYS A CA 1
ATOM 770 C C . LYS A 1 91 ? 6.792 0.018 6.181 1.00 94.12 91 LYS A C 1
ATOM 772 O O . LYS A 1 91 ? 5.559 0.037 6.173 1.00 94.12 91 LYS A O 1
ATOM 777 N N . ALA A 1 92 ? 7.481 -0.356 7.257 1.00 94.44 92 ALA A N 1
ATOM 778 C CA . ALA A 1 92 ? 6.812 -0.599 8.536 1.00 94.44 92 ALA A CA 1
ATOM 779 C C . ALA A 1 92 ? 6.048 0.660 8.987 1.00 94.44 92 ALA A C 1
ATOM 781 O O . ALA A 1 92 ? 6.476 1.775 8.702 1.00 94.44 92 ALA A O 1
ATOM 782 N N . PHE A 1 93 ? 4.930 0.495 9.697 1.00 93.44 93 PHE A N 1
ATOM 783 C CA . PHE A 1 93 ? 4.094 1.625 10.132 1.00 93.44 93 PHE A CA 1
ATOM 784 C C . PHE A 1 93 ? 4.856 2.678 10.950 1.00 93.44 93 PHE A C 1
ATOM 786 O O . PHE A 1 93 ? 4.550 3.859 10.849 1.00 93.44 93 PHE A O 1
ATOM 793 N N . SER A 1 94 ? 5.864 2.257 11.717 1.00 93.62 94 SER A N 1
ATOM 794 C CA . SER A 1 94 ? 6.705 3.144 12.525 1.00 93.62 94 SER A CA 1
ATOM 795 C C . SER A 1 94 ? 7.735 3.953 11.728 1.00 93.62 94 SER A C 1
ATOM 797 O O . SER A 1 94 ? 8.440 4.782 12.301 1.00 93.62 94 SER A O 1
ATOM 799 N N . GLU A 1 95 ? 7.908 3.669 10.437 1.00 93.94 95 GLU A N 1
ATOM 800 C CA . GLU A 1 95 ? 8.877 4.356 9.589 1.00 93.94 95 GLU A CA 1
ATOM 801 C C . GLU A 1 95 ? 8.276 5.635 9.004 1.00 93.94 95 GLU A C 1
ATOM 803 O O . GLU A 1 95 ? 7.183 5.637 8.438 1.00 93.94 95 GLU A O 1
ATOM 808 N N . SER A 1 96 ? 9.025 6.737 9.077 1.00 91.19 96 SER A N 1
ATOM 809 C CA . SER A 1 96 ? 8.612 7.986 8.436 1.00 91.19 96 SER A CA 1
ATOM 810 C C . SER A 1 96 ? 8.861 7.940 6.929 1.00 91.19 96 SER A C 1
ATOM 812 O O . SER A 1 96 ? 9.983 7.693 6.477 1.00 91.19 96 SER A O 1
ATOM 814 N N . LEU A 1 97 ? 7.828 8.263 6.146 1.00 90.25 97 LEU A N 1
ATOM 815 C CA . LEU A 1 97 ? 7.929 8.415 4.691 1.00 90.25 97 LEU A CA 1
ATOM 816 C C . LEU A 1 97 ? 8.731 9.659 4.270 1.00 90.25 97 LEU A C 1
ATOM 818 O O . LEU A 1 97 ? 9.160 9.730 3.121 1.00 90.25 97 LEU A O 1
ATOM 822 N N . ASP A 1 98 ? 9.009 10.587 5.194 1.00 91.06 98 ASP A N 1
ATOM 823 C CA . ASP A 1 98 ? 9.872 11.752 4.947 1.00 91.06 98 ASP A CA 1
ATOM 824 C C . ASP A 1 98 ? 11.366 11.392 4.933 1.00 91.06 98 ASP A C 1
ATOM 826 O O . ASP A 1 98 ? 12.219 12.238 4.654 1.00 91.06 98 ASP A O 1
ATOM 830 N N . ASN A 1 99 ? 11.716 10.135 5.229 1.00 91.38 99 ASN A N 1
ATOM 831 C CA . ASN A 1 99 ? 13.091 9.668 5.154 1.00 91.38 99 ASN A CA 1
ATOM 832 C C . ASN A 1 99 ? 13.614 9.803 3.706 1.00 91.38 99 ASN A C 1
ATOM 834 O O . ASN A 1 99 ? 13.120 9.108 2.806 1.00 91.38 99 ASN A O 1
ATOM 838 N N . PRO A 1 100 ? 14.669 10.609 3.459 1.00 89.75 100 PRO A N 1
ATOM 839 C CA . PRO A 1 100 ? 15.194 10.837 2.113 1.00 89.75 100 PRO A CA 1
ATOM 840 C C . PRO A 1 100 ? 15.596 9.553 1.380 1.00 89.75 100 PRO A C 1
ATOM 842 O O . PRO A 1 100 ? 15.544 9.504 0.152 1.00 89.75 100 PRO A O 1
ATOM 845 N N . LYS A 1 101 ? 15.971 8.496 2.115 1.00 89.31 101 LYS A N 1
ATOM 846 C CA . LYS A 1 101 ? 16.273 7.178 1.544 1.00 89.31 101 LYS A CA 1
ATOM 847 C C . LYS A 1 10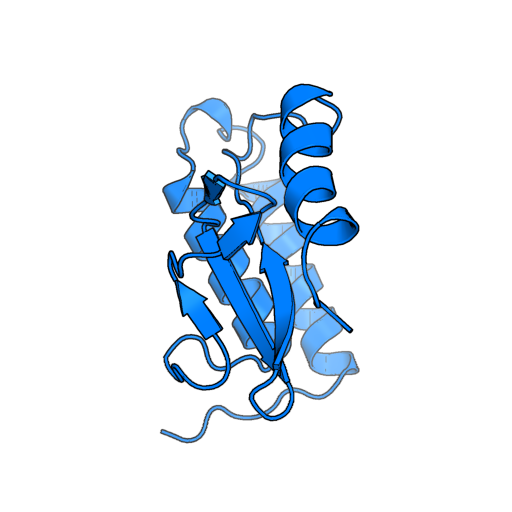1 ? 15.040 6.552 0.884 1.00 89.31 101 LYS A C 1
ATOM 849 O O . LYS A 1 101 ? 15.157 6.049 -0.231 1.00 89.31 101 LYS A O 1
ATOM 854 N N . TYR A 1 102 ? 13.884 6.588 1.546 1.00 89.75 102 TYR A N 1
ATOM 855 C CA . TYR A 1 102 ? 12.642 5.999 1.031 1.00 89.75 102 TYR A CA 1
ATOM 856 C C . TYR A 1 102 ? 12.072 6.829 -0.114 1.00 89.75 102 TYR A C 1
ATOM 858 O O . TYR A 1 102 ? 11.691 6.272 -1.142 1.00 89.75 102 TYR A O 1
ATOM 866 N N . ILE A 1 103 ? 12.133 8.158 0.005 1.00 85.88 103 ILE A N 1
ATOM 867 C CA . ILE A 1 103 ? 11.774 9.068 -1.088 1.00 85.88 103 ILE A CA 1
ATOM 868 C C . ILE A 1 103 ? 12.637 8.775 -2.316 1.00 85.88 103 ILE A C 1
ATOM 870 O O . ILE A 1 103 ? 12.110 8.581 -3.409 1.00 85.88 103 ILE A O 1
ATOM 874 N N . LYS A 1 104 ? 13.963 8.685 -2.145 1.00 86.50 104 LYS A N 1
ATOM 875 C CA . LYS A 1 104 ? 14.878 8.358 -3.243 1.00 86.50 104 LYS A CA 1
ATOM 876 C C . LYS A 1 104 ? 14.536 7.008 -3.871 1.00 86.50 104 LYS A C 1
ATOM 878 O O . LYS A 1 104 ? 14.497 6.922 -5.091 1.00 86.50 104 LYS A O 1
ATOM 883 N N . GLN A 1 105 ? 14.250 5.985 -3.068 1.00 84.06 105 GLN A N 1
ATOM 884 C CA . GLN A 1 105 ? 13.869 4.666 -3.574 1.00 84.06 105 GLN A CA 1
ATOM 885 C C . GLN A 1 105 ? 12.591 4.723 -4.426 1.00 84.06 105 GLN A C 1
ATOM 887 O O . GLN A 1 105 ? 12.580 4.184 -5.532 1.00 84.06 105 GLN A O 1
ATOM 892 N N . ALA A 1 106 ? 11.553 5.427 -3.965 1.00 82.75 106 ALA A N 1
ATOM 893 C CA . ALA A 1 106 ? 10.311 5.616 -4.715 1.00 82.75 106 ALA A CA 1
ATOM 894 C C . ALA A 1 106 ? 10.529 6.418 -6.014 1.00 82.75 106 ALA A C 1
ATOM 896 O O . ALA A 1 106 ? 10.057 6.027 -7.085 1.00 82.75 106 ALA A O 1
ATOM 897 N N . LEU A 1 107 ? 11.304 7.508 -5.945 1.00 81.75 107 LEU A N 1
ATOM 898 C CA . LEU A 1 107 ? 11.664 8.326 -7.107 1.00 81.75 107 LEU A CA 1
ATOM 899 C C . LEU A 1 107 ? 12.482 7.546 -8.134 1.00 81.75 107 LEU A C 1
ATOM 901 O O . LEU A 1 107 ? 12.302 7.735 -9.334 1.00 81.75 107 LEU A O 1
ATOM 905 N N . GLU A 1 108 ? 13.354 6.644 -7.687 1.00 81.25 108 GLU A N 1
ATOM 906 C CA . GLU A 1 108 ? 14.138 5.811 -8.589 1.00 81.25 108 GLU A CA 1
ATOM 907 C C . GLU A 1 108 ? 13.252 4.883 -9.443 1.00 81.25 108 GLU A C 1
ATOM 909 O O . GLU A 1 108 ? 13.676 4.480 -10.522 1.00 81.25 108 GLU A O 1
ATOM 914 N N . TYR A 1 109 ? 12.020 4.578 -9.025 1.00 74.38 109 TYR A N 1
ATOM 915 C CA . TYR A 1 109 ? 11.047 3.888 -9.877 1.00 74.38 109 TYR A CA 1
ATOM 916 C C . TYR A 1 109 ? 10.321 4.845 -10.829 1.00 74.38 109 TYR A C 1
ATOM 918 O O . TYR A 1 109 ? 10.204 4.541 -12.014 1.00 74.38 109 TYR A O 1
ATOM 926 N N . GLY A 1 110 ? 9.853 5.995 -10.333 1.00 67.06 110 GLY A N 1
ATOM 927 C CA . GLY A 1 110 ? 9.067 6.950 -11.127 1.00 67.06 110 GLY A CA 1
ATOM 928 C C . GLY A 1 110 ? 9.871 7.691 -12.199 1.00 67.06 110 GLY A C 1
ATOM 929 O O . GLY A 1 110 ? 9.357 7.958 -13.279 1.00 67.06 110 GLY A O 1
ATOM 930 N N . TYR A 1 111 ? 11.141 8.000 -11.928 1.00 57.97 111 TYR A N 1
ATOM 931 C CA . TYR A 1 111 ? 11.995 8.768 -12.840 1.00 57.97 111 TYR A CA 1
ATOM 932 C C . TYR A 1 111 ? 12.663 7.899 -13.919 1.00 57.97 111 TYR A C 1
ATOM 934 O O . TYR A 1 111 ? 12.941 8.380 -15.014 1.00 57.97 111 TYR A O 1
ATOM 942 N N . TYR A 1 112 ? 12.911 6.613 -13.638 1.00 53.62 112 TYR A N 1
ATOM 943 C CA . TYR A 1 112 ? 13.749 5.758 -14.494 1.00 53.62 112 TY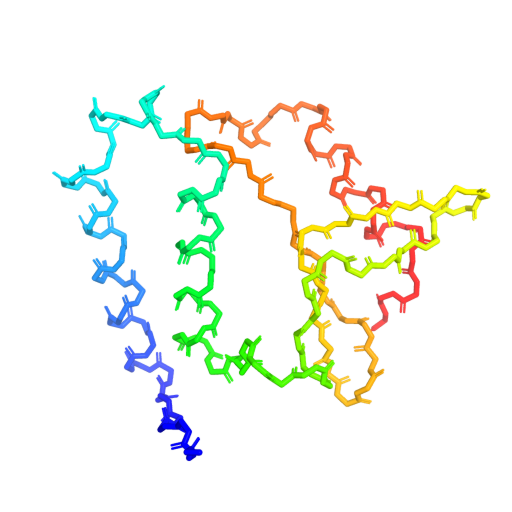R A CA 1
ATOM 944 C C . TYR A 1 112 ? 13.004 4.634 -15.223 1.00 53.62 112 TYR A C 1
ATOM 946 O O . TYR A 1 112 ? 13.621 3.894 -15.992 1.00 53.62 112 TYR A O 1
ATOM 954 N N . LYS A 1 113 ? 11.687 4.490 -15.029 1.00 52.56 113 LYS A N 1
ATOM 955 C CA . LYS A 1 113 ? 10.873 3.520 -15.767 1.00 52.56 113 LYS A CA 1
ATOM 956 C C . LYS A 1 113 ? 9.787 4.178 -16.594 1.00 52.56 113 LYS A C 1
ATOM 958 O O . LYS A 1 113 ? 9.182 5.164 -16.207 1.00 52.56 113 LYS A O 1
ATOM 963 N N . GLN A 1 114 ? 9.517 3.508 -17.711 1.00 52.72 114 GLN A N 1
ATOM 964 C CA . GLN A 1 114 ? 8.432 3.668 -18.681 1.00 52.72 114 GLN A CA 1
ATOM 965 C C . GLN A 1 114 ? 7.030 3.467 -18.068 1.00 52.72 114 GLN A C 1
ATOM 967 O O . GLN A 1 114 ? 6.156 2.878 -18.697 1.00 52.72 114 GLN A O 1
ATOM 972 N N . VAL A 1 115 ? 6.822 3.915 -16.832 1.00 50.44 115 VAL A N 1
ATOM 973 C CA . VAL A 1 115 ? 5.507 4.124 -16.243 1.00 50.44 115 VAL A CA 1
ATOM 974 C C . VAL A 1 115 ? 4.933 5.360 -16.940 1.00 50.44 115 VAL A C 1
ATOM 976 O O . VAL A 1 115 ? 5.082 6.485 -16.471 1.00 50.44 115 VAL A O 1
ATOM 979 N N . ARG A 1 116 ? 4.433 5.160 -18.160 1.00 45.38 116 ARG A N 1
ATOM 980 C CA . ARG A 1 116 ? 3.677 6.161 -18.924 1.00 45.38 116 ARG A CA 1
ATOM 981 C C . ARG A 1 116 ? 2.202 6.030 -18.625 1.00 45.38 116 ARG A C 1
ATOM 983 O O . ARG A 1 116 ? 1.808 4.922 -18.218 1.00 45.38 116 ARG A O 1
#

Foldseek 3Di:
DDQPQDDPVQLVVQVVVLVVCCVPPQVVPLVVWFQVVQVVSVVSNCVSNVFDCVDPQAKDAQDWDDQPPDIDTAGIFGHDPSHGADGDHTGRPPDDCPPVVNVVVRVSRVVRDPND

Secondary structure (DSSP, 8-state):
-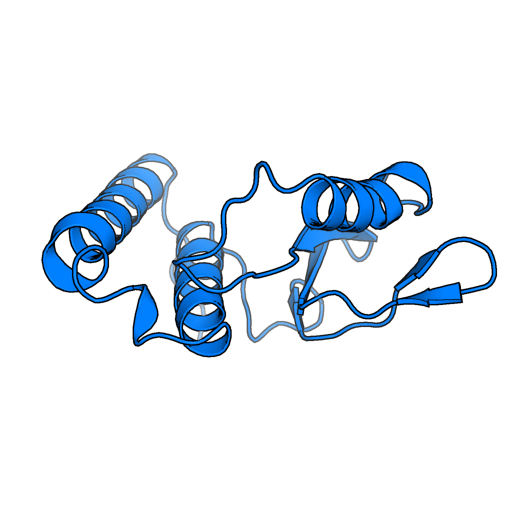-PPPPPHHHHHHHHHHHHHHIIIIIGGGGGG--HHHHHHHHHHHHHHTT--TT-TTTEEET--EEETTEEE--SEEEEETTEEEEEE----TTS-TT-HHHHHHHHHHHTTS---